Protein AF-A0A1S2N9Y5-F1 (afdb_monomer_lite)

Secondary structure (DSSP, 8-state):
------PPP---SSSSSSSS------------BPPPP-S-TT-----B-TTS-HHHHHHHTT--GGGSEEEEEEETTEEEEEEEETTEEEEEEEETTTEEEEEEEETTS--EEEEEE--

Structure (mmCIF, N/CA/C/O backbone):
data_AF-A0A1S2N9Y5-F1
#
_entry.id   AF-A0A1S2N9Y5-F1
#
loop_
_atom_site.group_PDB
_atom_site.id
_atom_site.type_symbol
_atom_site.label_atom_id
_atom_site.label_alt_id
_atom_site.label_comp_id
_atom_site.label_asym_id
_atom_site.label_entity_id
_atom_site.label_seq_id
_atom_site.pdbx_PDB_ins_code
_atom_site.Cartn_x
_atom_site.Cartn_y
_atom_site.Cartn_z
_atom_site.occupancy
_atom_site.B_iso_or_equiv
_atom_site.auth_seq_id
_atom_site.auth_comp_id
_atom_site.auth_asym_id
_atom_site.auth_atom_id
_atom_site.pdbx_PDB_model_num
ATOM 1 N N . MET A 1 1 ? 22.131 6.464 -81.846 1.00 41.06 1 MET A N 1
ATOM 2 C CA . MET A 1 1 ? 23.029 5.923 -80.803 1.00 41.06 1 MET A CA 1
ATOM 3 C C . MET A 1 1 ? 23.623 7.086 -80.030 1.00 41.06 1 MET A C 1
ATOM 5 O O . MET A 1 1 ? 24.307 7.869 -80.662 1.00 41.06 1 MET A O 1
ATOM 9 N N . THR A 1 2 ? 23.295 7.206 -78.738 1.00 36.91 2 THR A N 1
ATOM 10 C CA . THR A 1 2 ? 24.186 7.472 -77.580 1.00 36.91 2 THR A CA 1
ATOM 11 C C . THR A 1 2 ? 23.343 8.028 -76.435 1.00 36.91 2 THR A C 1
ATOM 13 O O . THR A 1 2 ? 22.876 9.162 -76.480 1.00 36.91 2 THR A O 1
ATOM 16 N N . ILE A 1 3 ? 23.144 7.189 -75.424 1.00 46.62 3 ILE A N 1
ATOM 17 C CA . ILE A 1 3 ? 22.529 7.509 -74.138 1.00 46.62 3 ILE A CA 1
ATOM 18 C C . ILE A 1 3 ? 23.599 8.191 -73.278 1.00 46.62 3 ILE A C 1
ATOM 20 O O . ILE A 1 3 ? 24.725 7.698 -73.205 1.00 46.62 3 ILE A O 1
ATOM 24 N N . ARG A 1 4 ? 23.261 9.292 -72.604 1.00 42.19 4 ARG A N 1
ATOM 25 C CA . ARG A 1 4 ? 24.066 9.834 -71.503 1.00 42.19 4 ARG A CA 1
ATOM 26 C C . ARG A 1 4 ? 23.181 9.992 -70.275 1.00 42.19 4 ARG A C 1
ATOM 28 O O . ARG A 1 4 ? 22.421 10.945 -70.166 1.00 42.19 4 ARG A O 1
ATOM 35 N N . PHE A 1 5 ? 23.289 9.020 -69.374 1.00 46.03 5 PHE A N 1
ATOM 36 C CA . PHE A 1 5 ? 22.854 9.150 -67.991 1.00 46.03 5 PHE A CA 1
ATOM 37 C C . PHE A 1 5 ? 23.876 10.023 -67.260 1.00 46.03 5 PHE A C 1
ATOM 39 O O . PHE A 1 5 ? 24.989 9.583 -66.973 1.00 46.03 5 PHE A O 1
ATOM 46 N N . SER A 1 6 ? 23.519 11.271 -66.987 1.00 45.22 6 SER A N 1
ATOM 47 C CA . SER A 1 6 ? 24.212 12.099 -66.004 1.00 45.22 6 SER A CA 1
ATOM 48 C C . SER A 1 6 ? 23.771 11.644 -64.613 1.00 45.22 6 SER A C 1
ATOM 50 O O . SER A 1 6 ? 22.604 11.762 -64.243 1.00 45.22 6 SER A O 1
ATOM 52 N N . MET A 1 7 ? 24.715 11.074 -63.866 1.00 43.34 7 MET A N 1
ATOM 53 C CA . MET A 1 7 ? 24.542 10.673 -62.474 1.00 43.34 7 MET A CA 1
ATOM 54 C C . MET A 1 7 ? 24.155 11.880 -61.611 1.00 43.34 7 MET A C 1
ATOM 56 O O . MET A 1 7 ? 24.868 12.883 -61.598 1.00 43.34 7 MET A O 1
ATOM 60 N N . LEU A 1 8 ? 23.042 11.772 -60.880 1.00 48.59 8 LEU A N 1
ATOM 61 C CA . LEU A 1 8 ? 22.720 12.692 -59.793 1.00 48.59 8 LEU A CA 1
ATOM 62 C C . LEU A 1 8 ? 23.688 12.450 -58.621 1.00 48.59 8 LEU A C 1
ATOM 64 O O . LEU A 1 8 ? 23.763 11.321 -58.130 1.00 48.59 8 LEU A O 1
ATOM 68 N N . PRO A 1 9 ? 24.391 13.481 -58.127 1.00 48.00 9 PRO A N 1
ATOM 69 C CA . PRO A 1 9 ? 25.108 13.395 -56.870 1.00 48.00 9 PRO A CA 1
ATOM 70 C C . PRO A 1 9 ? 24.124 13.584 -55.706 1.00 48.00 9 PRO A C 1
ATOM 72 O O . PRO A 1 9 ? 23.289 14.485 -55.726 1.00 48.00 9 PRO A O 1
ATOM 75 N N . GLY A 1 10 ? 24.263 12.772 -54.657 1.00 49.50 10 GLY A N 1
ATOM 76 C CA . GLY A 1 10 ? 23.837 13.187 -53.317 1.00 49.50 10 GLY A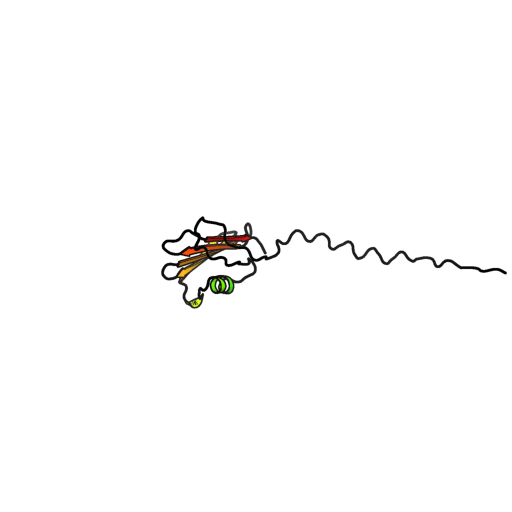 CA 1
ATOM 77 C C . GLY A 1 10 ? 22.549 12.586 -52.749 1.00 49.50 10 GLY A C 1
ATOM 78 O O . GLY A 1 10 ? 21.852 13.268 -52.007 1.00 49.50 10 GLY A O 1
ATOM 79 N N . LEU A 1 11 ? 22.248 11.307 -52.991 1.00 50.38 11 LEU A N 1
ATOM 80 C CA . LEU A 1 11 ? 21.361 10.542 -52.098 1.00 50.38 11 LEU A CA 1
ATOM 81 C C . LEU A 1 11 ? 22.169 9.985 -50.915 1.00 50.38 11 LEU A C 1
ATOM 83 O O . LEU A 1 11 ? 22.492 8.803 -50.886 1.00 50.38 11 LEU A O 1
ATOM 87 N N . ALA A 1 12 ? 22.552 10.832 -49.955 1.00 53.69 12 ALA A N 1
ATOM 88 C CA . ALA A 1 12 ? 23.255 10.357 -48.754 1.00 53.69 12 ALA A CA 1
ATOM 89 C C . ALA A 1 12 ? 23.098 11.259 -47.514 1.00 53.69 12 ALA A C 1
ATOM 91 O O . ALA A 1 12 ? 23.986 11.301 -46.671 1.00 53.69 12 ALA A O 1
ATOM 92 N N . ALA A 1 13 ? 21.985 11.985 -47.372 1.00 51.22 13 ALA A N 1
ATOM 93 C CA . ALA A 1 13 ? 21.764 12.865 -46.215 1.00 51.22 13 ALA A CA 1
ATOM 94 C C . ALA A 1 13 ? 20.394 12.666 -45.539 1.00 51.22 13 ALA A C 1
ATOM 96 O O . ALA A 1 13 ? 19.811 13.614 -45.028 1.00 51.22 13 ALA A O 1
ATOM 97 N N . GLY A 1 14 ? 19.857 11.439 -45.549 1.00 50.47 14 GLY A N 1
ATOM 98 C CA . GLY A 1 14 ? 18.534 11.137 -44.975 1.00 50.47 14 GLY A CA 1
ATOM 99 C C . GLY A 1 14 ? 18.495 10.073 -43.872 1.00 50.47 14 GLY A C 1
ATOM 100 O O . GLY A 1 14 ? 17.442 9.869 -43.282 1.00 50.47 14 GLY A O 1
ATOM 101 N N . LEU A 1 15 ? 19.603 9.380 -43.578 1.00 52.53 15 LEU A N 1
ATOM 102 C CA . LEU A 1 15 ? 19.582 8.151 -42.759 1.00 52.53 15 LEU A CA 1
ATOM 103 C C . LEU A 1 15 ? 20.258 8.255 -41.380 1.00 52.53 15 LEU A C 1
ATOM 105 O O . LEU A 1 15 ? 20.419 7.241 -40.711 1.00 52.53 15 LEU A O 1
ATOM 109 N N . LEU A 1 16 ? 20.616 9.455 -40.911 1.00 48.78 16 LEU A N 1
ATOM 110 C CA . LEU A 1 16 ? 21.302 9.629 -39.616 1.00 48.78 16 LEU A CA 1
ATOM 111 C C . LEU A 1 16 ? 20.412 10.134 -38.464 1.00 48.78 16 LEU A C 1
ATOM 113 O O . LEU A 1 16 ? 20.909 10.324 -37.360 1.00 48.78 16 LEU A O 1
ATOM 117 N N . CYS A 1 17 ? 19.098 10.283 -38.668 1.00 48.53 17 CYS A N 1
ATOM 118 C CA . CYS A 1 17 ? 18.171 10.789 -37.639 1.00 48.53 17 CYS A CA 1
ATOM 119 C C . CYS A 1 17 ? 17.275 9.720 -36.980 1.00 48.53 17 CYS A C 1
ATOM 121 O O . CYS A 1 17 ? 16.244 10.059 -36.408 1.00 48.53 17 CYS A O 1
ATOM 123 N N . LEU A 1 18 ? 17.636 8.432 -37.043 1.00 50.78 18 LEU A N 1
ATOM 124 C CA . LEU A 1 18 ? 16.867 7.348 -36.397 1.00 50.78 18 LEU A CA 1
ATOM 125 C C . LEU A 1 18 ? 17.652 6.547 -35.342 1.00 50.78 18 LEU A C 1
ATOM 127 O O . LEU A 1 18 ? 17.115 5.601 -34.775 1.00 50.78 18 LEU A O 1
ATOM 131 N N . ALA A 1 19 ? 18.896 6.924 -35.030 1.00 52.78 19 ALA A N 1
ATOM 132 C CA . ALA A 1 19 ? 19.766 6.145 -34.139 1.00 52.78 19 ALA A CA 1
ATOM 133 C C . ALA A 1 19 ? 19.857 6.662 -32.684 1.00 52.78 19 ALA A C 1
ATOM 135 O O . ALA A 1 19 ? 20.544 6.058 -31.865 1.00 52.78 19 ALA A O 1
ATOM 136 N N . SER A 1 20 ? 19.169 7.749 -32.320 1.00 52.59 20 SER A N 1
ATOM 137 C CA . SER A 1 20 ? 19.328 8.416 -31.012 1.00 52.59 20 SER A CA 1
ATOM 138 C C . SER A 1 20 ? 18.191 8.173 -30.004 1.00 52.59 20 SER A C 1
ATOM 140 O O . SER A 1 20 ? 17.961 9.001 -29.129 1.00 52.59 20 SER A O 1
ATOM 142 N N . LEU A 1 21 ? 17.496 7.031 -30.070 1.00 49.78 21 LEU A N 1
ATOM 143 C CA . LEU A 1 21 ? 16.430 6.667 -29.111 1.00 49.78 21 LEU A CA 1
ATOM 144 C C . LEU A 1 21 ? 16.662 5.328 -28.385 1.00 49.78 21 LEU A C 1
ATOM 146 O O . LEU A 1 21 ? 15.731 4.733 -27.854 1.00 49.78 21 LEU A O 1
ATOM 150 N N . MET A 1 22 ? 17.910 4.856 -28.316 1.00 47.81 22 MET A N 1
ATOM 151 C CA . MET A 1 22 ? 18.270 3.592 -27.643 1.00 47.81 22 MET A CA 1
ATOM 152 C C . MET A 1 22 ? 18.850 3.767 -26.225 1.00 47.81 22 MET A C 1
ATOM 154 O O . MET A 1 22 ? 19.417 2.831 -25.678 1.00 47.81 22 MET A O 1
ATOM 158 N N . HIS A 1 23 ? 18.681 4.934 -25.593 1.00 45.66 23 HIS A N 1
ATOM 159 C CA . HIS A 1 23 ? 18.992 5.131 -24.166 1.00 45.66 23 HIS A CA 1
ATOM 160 C C . HIS A 1 23 ? 17.733 5.433 -23.345 1.00 45.66 23 HIS A C 1
ATOM 162 O O . HIS A 1 23 ? 17.730 6.283 -22.458 1.00 45.66 23 HIS A O 1
ATOM 168 N N . ALA A 1 24 ? 16.657 4.686 -23.598 1.00 47.03 24 ALA A N 1
ATOM 169 C CA . ALA A 1 24 ? 15.717 4.394 -22.528 1.00 47.03 24 ALA A CA 1
ATOM 170 C C . ALA A 1 24 ? 16.431 3.417 -21.587 1.00 47.03 24 ALA A C 1
ATOM 172 O O . ALA A 1 24 ? 16.320 2.199 -21.728 1.00 47.03 24 ALA A O 1
ATOM 173 N N . GLY A 1 25 ? 17.221 3.955 -20.648 1.00 46.19 25 GLY A N 1
ATOM 174 C CA . GLY A 1 25 ? 17.532 3.217 -19.429 1.00 46.19 25 GLY A CA 1
ATOM 175 C C . GLY A 1 25 ? 16.218 2.632 -18.937 1.00 46.19 25 GLY A C 1
ATOM 176 O O . GLY A 1 25 ? 15.214 3.338 -18.993 1.00 46.19 25 GLY A O 1
ATOM 177 N N . VAL A 1 26 ? 16.209 1.340 -18.611 1.00 46.94 26 VAL A N 1
ATOM 178 C CA . VAL A 1 26 ? 15.013 0.576 -18.250 1.00 46.94 26 VAL A CA 1
ATOM 179 C C . VAL A 1 26 ? 14.252 1.348 -17.175 1.00 46.94 26 VAL A C 1
ATOM 181 O O . VAL A 1 26 ? 14.497 1.193 -15.982 1.00 46.94 26 VAL A O 1
ATOM 184 N N . VAL A 1 27 ? 13.330 2.214 -17.600 1.00 51.66 27 VAL A N 1
ATOM 185 C CA . VAL A 1 27 ? 12.214 2.644 -16.786 1.00 51.66 27 VAL A CA 1
ATOM 186 C C . VAL A 1 27 ? 11.515 1.323 -16.620 1.00 51.66 27 VAL A C 1
ATOM 188 O O . VAL A 1 27 ? 10.972 0.806 -17.598 1.00 51.66 27 VAL A O 1
ATOM 191 N N . ALA A 1 28 ? 11.681 0.692 -15.454 1.00 53.78 28 ALA A N 1
ATOM 192 C CA . ALA A 1 28 ? 10.869 -0.451 -15.100 1.00 53.78 28 ALA A CA 1
ATOM 193 C C . ALA A 1 28 ? 9.455 0.021 -15.403 1.00 53.78 28 ALA A C 1
ATOM 195 O O . ALA A 1 28 ? 8.968 0.959 -14.768 1.00 53.78 28 ALA A O 1
ATOM 196 N N . ALA A 1 29 ? 8.875 -0.494 -16.491 1.00 52.34 29 ALA A N 1
ATOM 197 C CA . ALA A 1 29 ? 7.552 -0.081 -16.888 1.00 52.34 29 ALA A CA 1
ATOM 198 C C . ALA A 1 29 ? 6.706 -0.251 -15.631 1.00 52.34 29 ALA A C 1
ATOM 200 O O . ALA A 1 29 ? 6.935 -1.196 -14.869 1.00 52.34 29 ALA A O 1
ATOM 201 N N . CYS A 1 30 ? 5.816 0.704 -15.358 1.00 72.44 30 CYS A N 1
ATOM 202 C CA . CYS A 1 30 ? 4.935 0.701 -14.190 1.00 72.44 30 CYS A CA 1
ATOM 203 C C . CYS A 1 30 ? 3.902 -0.428 -14.284 1.00 72.44 30 CYS A C 1
ATOM 205 O O . CYS A 1 30 ? 2.687 -0.218 -14.203 1.00 72.44 30 CYS A O 1
ATOM 207 N N . GLU A 1 31 ? 4.402 -1.627 -14.530 1.00 83.81 31 GLU A N 1
ATOM 208 C CA . GLU A 1 31 ? 3.736 -2.877 -14.721 1.00 83.81 31 GLU A CA 1
ATOM 209 C C . GLU A 1 31 ? 3.030 -3.225 -13.437 1.00 83.81 31 GLU A C 1
ATOM 211 O O . GLU A 1 31 ? 3.412 -2.857 -12.320 1.00 83.81 31 GLU A O 1
ATOM 216 N N . ARG A 1 32 ? 1.926 -3.925 -13.630 1.00 91.50 32 ARG A N 1
ATOM 217 C CA . ARG A 1 32 ? 1.138 -4.386 -12.514 1.00 91.50 32 ARG A CA 1
ATOM 218 C C . ARG A 1 32 ? 1.815 -5.633 -11.971 1.00 91.5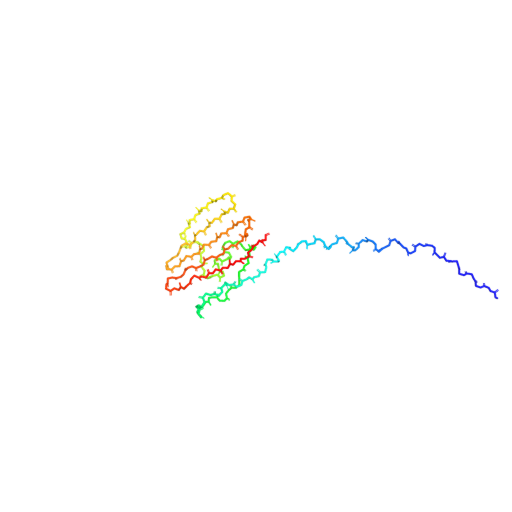0 32 ARG A C 1
ATOM 220 O O . ARG A 1 32 ? 1.974 -6.603 -12.704 1.00 91.50 32 ARG A O 1
ATOM 227 N N . ARG A 1 33 ? 2.188 -5.617 -10.697 1.00 92.25 33 ARG A N 1
ATOM 228 C CA . ARG A 1 33 ? 2.819 -6.749 -10.016 1.00 92.25 33 ARG A CA 1
ATOM 229 C C . ARG A 1 33 ? 1.842 -7.392 -9.049 1.00 92.25 33 ARG A C 1
ATOM 231 O O . ARG A 1 33 ? 1.062 -6.698 -8.400 1.00 92.25 33 ARG A O 1
ATOM 238 N N . TYR A 1 34 ? 1.879 -8.715 -8.981 1.00 93.19 34 TYR A N 1
ATOM 239 C CA . TYR A 1 34 ? 1.156 -9.512 -7.991 1.00 93.19 34 TYR A CA 1
ATOM 240 C C . TYR A 1 34 ? 1.888 -9.483 -6.641 1.00 93.19 34 TYR A C 1
ATOM 242 O O . TYR A 1 34 ? 3.058 -9.088 -6.606 1.00 93.19 34 TYR A O 1
ATOM 250 N N . PRO A 1 35 ? 1.221 -9.850 -5.531 1.00 93.44 35 PRO A N 1
ATOM 251 C CA . PRO A 1 35 ? 1.922 -9.967 -4.263 1.00 93.44 35 PRO A CA 1
ATOM 252 C C . PRO A 1 35 ? 2.945 -11.105 -4.317 1.00 93.44 35 PRO A C 1
ATOM 254 O O . PRO A 1 35 ? 2.795 -12.063 -5.078 1.00 93.44 35 PRO A O 1
ATOM 257 N N . GLU A 1 36 ? 3.971 -11.007 -3.481 1.00 91.94 36 GLU A N 1
ATOM 258 C CA . GLU A 1 36 ? 4.891 -12.103 -3.205 1.00 91.94 36 GLU A CA 1
ATOM 259 C C . GLU A 1 36 ? 4.121 -13.292 -2.620 1.00 91.94 36 GLU A C 1
ATOM 261 O O . GLU A 1 36 ? 3.217 -13.120 -1.797 1.00 91.94 36 GLU A O 1
ATOM 266 N N . ALA A 1 37 ? 4.481 -14.503 -3.051 1.00 86.19 37 ALA A N 1
ATOM 267 C CA . ALA A 1 37 ? 3.888 -15.720 -2.520 1.00 86.19 37 ALA A CA 1
ATOM 268 C C . ALA A 1 37 ? 4.224 -15.856 -1.029 1.00 86.19 37 ALA A C 1
ATOM 270 O O . ALA A 1 37 ? 5.381 -15.736 -0.630 1.00 86.19 37 ALA A O 1
ATOM 271 N N . ASN A 1 38 ? 3.209 -16.129 -0.216 1.00 85.75 38 ASN A N 1
ATOM 272 C CA . ASN A 1 38 ? 3.337 -16.273 1.233 1.00 85.75 38 ASN A CA 1
ATOM 273 C C . ASN A 1 38 ? 2.867 -17.649 1.746 1.00 85.75 38 ASN A C 1
ATOM 275 O O . ASN A 1 38 ? 2.867 -17.867 2.948 1.00 85.75 38 ASN A O 1
ATOM 279 N N . GLY A 1 39 ? 2.483 -18.570 0.852 1.00 79.38 39 GLY A N 1
ATOM 280 C CA . GLY A 1 39 ? 1.996 -19.907 1.212 1.00 79.38 39 GLY A CA 1
ATOM 281 C C . GLY A 1 39 ? 0.507 -19.978 1.575 1.00 79.38 39 GLY A C 1
ATOM 282 O O . GLY A 1 39 ? -0.005 -21.081 1.743 1.00 79.38 39 GLY A O 1
ATOM 283 N N . ASP A 1 40 ? -0.197 -18.842 1.634 1.00 81.38 40 ASP A N 1
ATOM 284 C CA . ASP A 1 40 ? -1.650 -18.788 1.827 1.00 81.38 40 ASP A CA 1
ATOM 285 C C . ASP A 1 40 ? -2.364 -18.967 0.472 1.00 81.38 40 ASP A C 1
ATOM 287 O O . ASP A 1 40 ? -2.253 -18.127 -0.426 1.00 81.38 40 ASP A O 1
ATOM 291 N N . ASP A 1 41 ? -3.117 -20.057 0.311 1.00 74.44 41 ASP A N 1
ATOM 292 C CA . ASP A 1 41 ? -3.881 -20.371 -0.905 1.00 74.44 41 ASP A CA 1
ATOM 293 C C . ASP A 1 41 ? -5.102 -19.452 -1.106 1.00 74.44 41 ASP A C 1
ATOM 295 O O . ASP A 1 41 ? -5.661 -19.372 -2.201 1.00 74.44 41 ASP A O 1
ATOM 299 N N . ARG A 1 42 ? -5.485 -18.690 -0.074 1.00 72.00 42 ARG A N 1
ATOM 300 C CA . ARG A 1 42 ? -6.567 -17.689 -0.096 1.00 72.00 42 ARG A CA 1
ATOM 301 C C . ARG A 1 42 ? -6.065 -16.298 -0.474 1.00 72.00 42 ARG A C 1
ATOM 303 O O . ARG A 1 42 ? -6.813 -15.316 -0.356 1.00 72.00 42 ARG A O 1
ATOM 310 N N . THR A 1 43 ? -4.803 -16.200 -0.884 1.00 71.25 43 THR A N 1
ATOM 311 C CA . THR A 1 43 ? -4.137 -14.951 -1.239 1.00 71.25 43 THR A CA 1
ATOM 312 C C . THR A 1 43 ? -4.891 -14.195 -2.326 1.00 71.25 43 THR A C 1
ATOM 314 O O . THR A 1 43 ? -5.359 -14.744 -3.323 1.00 71.25 43 THR A O 1
ATOM 317 N N . ARG A 1 44 ? -5.001 -12.872 -2.159 1.00 71.19 44 ARG A N 1
ATOM 318 C CA . ARG A 1 44 ? -5.579 -12.011 -3.194 1.00 71.19 44 ARG A CA 1
ATOM 319 C C . ARG A 1 44 ? -4.646 -11.935 -4.400 1.00 71.19 44 ARG A C 1
ATOM 321 O O . ARG A 1 44 ? -3.604 -11.291 -4.343 1.00 71.19 44 ARG A O 1
ATOM 328 N N . HIS A 1 45 ? -5.093 -12.459 -5.534 1.00 78.31 45 HIS A N 1
ATOM 329 C CA . HIS A 1 45 ? -4.430 -12.291 -6.830 1.00 78.31 45 HIS A CA 1
ATOM 330 C C . HIS A 1 45 ? -4.792 -10.944 -7.473 1.00 78.31 45 HIS A C 1
ATOM 332 O O . HIS A 1 45 ? -5.394 -10.881 -8.543 1.00 78.31 45 HIS A O 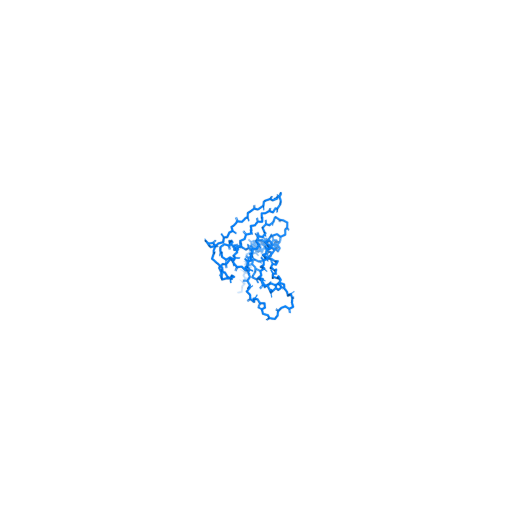1
ATOM 338 N N . VAL A 1 46 ? -4.468 -9.839 -6.797 1.00 92.31 46 VAL A N 1
ATOM 339 C CA . VAL A 1 46 ? -4.656 -8.487 -7.342 1.00 92.31 46 VAL A CA 1
ATOM 340 C C . VAL A 1 46 ? -3.302 -7.926 -7.741 1.00 92.31 46 VAL A C 1
ATOM 342 O O . VAL A 1 46 ? -2.400 -7.818 -6.913 1.00 92.31 46 VAL A O 1
ATOM 345 N N . ALA A 1 47 ? -3.170 -7.538 -9.007 1.00 93.81 47 ALA A N 1
ATOM 346 C CA . ALA A 1 47 ? -1.972 -6.868 -9.487 1.00 93.81 47 ALA A CA 1
ATOM 347 C C . ALA A 1 47 ? -2.061 -5.354 -9.224 1.00 93.81 47 ALA A C 1
ATOM 349 O O . ALA A 1 47 ? -3.035 -4.719 -9.643 1.00 93.81 47 ALA A O 1
ATOM 350 N N . LEU A 1 48 ? -1.055 -4.773 -8.575 1.00 95.75 48 LEU A N 1
ATOM 351 C CA . LEU A 1 48 ? -0.964 -3.347 -8.229 1.00 95.75 48 LEU A CA 1
ATOM 352 C C . LEU A 1 48 ? 0.169 -2.668 -9.008 1.00 95.75 48 LEU A C 1
ATOM 354 O O . LEU A 1 48 ? 1.069 -3.346 -9.487 1.00 95.75 48 LEU A O 1
ATOM 358 N N . SER A 1 49 ? 0.139 -1.341 -9.147 1.00 95.44 49 SER A N 1
ATOM 359 C CA . SER A 1 49 ? 1.152 -0.580 -9.896 1.00 95.44 49 SER A CA 1
ATOM 360 C C . SER A 1 49 ? 1.717 0.574 -9.069 1.00 95.44 49 SER A C 1
ATOM 362 O O . SER A 1 49 ? 0.964 1.260 -8.380 1.00 95.44 49 SER A O 1
ATOM 364 N N . ALA A 1 50 ? 3.031 0.807 -9.168 1.00 95.19 50 ALA A N 1
ATOM 365 C CA . ALA A 1 50 ? 3.727 1.881 -8.451 1.00 95.19 50 ALA A CA 1
ATOM 366 C C . ALA A 1 50 ? 3.232 3.288 -8.839 1.00 95.19 50 ALA A C 1
ATOM 368 O O . ALA A 1 50 ? 3.237 4.196 -8.008 1.00 95.19 50 ALA A O 1
ATOM 369 N N . ARG A 1 51 ? 2.732 3.459 -10.075 1.00 94.12 51 ARG A N 1
ATOM 370 C CA . ARG A 1 51 ? 2.212 4.745 -10.580 1.00 94.12 51 ARG A CA 1
ATOM 371 C C . ARG A 1 51 ? 0.883 5.169 -9.958 1.00 94.12 51 ARG A C 1
ATOM 373 O O . ARG A 1 51 ? 0.411 6.273 -10.209 1.00 94.12 51 ARG A O 1
ATOM 380 N N . TRP A 1 52 ? 0.210 4.266 -9.252 1.00 95.75 52 TRP A N 1
ATOM 381 C CA . TRP A 1 52 ? -1.117 4.540 -8.723 1.00 95.75 52 TRP A CA 1
ATOM 382 C C . TRP A 1 52 ? -1.055 5.380 -7.455 1.00 95.75 52 TRP A C 1
ATOM 384 O O . TRP A 1 52 ? -0.199 5.113 -6.611 1.00 95.75 52 TRP A O 1
ATOM 394 N N . PRO A 1 53 ? -1.980 6.338 -7.271 1.00 95.81 53 PRO A N 1
ATOM 395 C CA . PRO A 1 53 ? -2.166 6.991 -5.984 1.00 95.81 53 PRO A CA 1
ATOM 396 C C . PRO A 1 53 ? -2.718 6.000 -4.951 1.00 95.81 53 PRO A C 1
ATOM 398 O O . PRO A 1 53 ? -3.356 5.002 -5.301 1.00 95.81 53 PRO A O 1
ATOM 401 N N . ASP A 1 54 ? -2.525 6.306 -3.668 1.00 97.19 54 ASP A N 1
ATOM 402 C C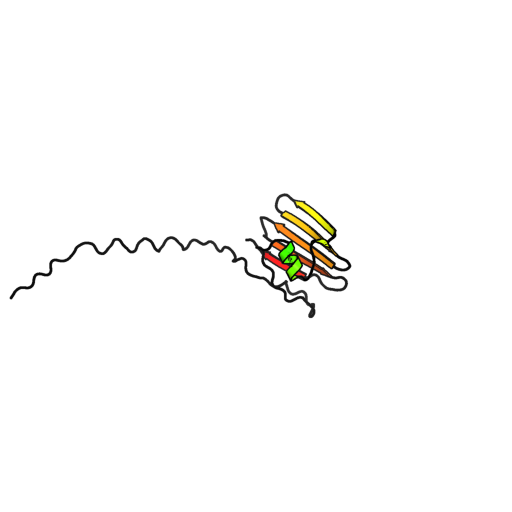A . ASP A 1 54 ? -2.925 5.438 -2.551 1.00 97.19 54 ASP A CA 1
ATOM 403 C C . ASP A 1 54 ? -4.418 5.077 -2.613 1.00 97.19 54 ASP A C 1
ATOM 405 O O . ASP A 1 54 ? -4.777 3.911 -2.469 1.00 97.19 54 ASP A O 1
ATOM 409 N N . ALA A 1 55 ? -5.289 6.033 -2.958 1.00 97.12 55 ALA A N 1
ATOM 410 C CA . ALA A 1 55 ? -6.723 5.787 -3.132 1.00 97.12 55 ALA A CA 1
ATOM 411 C C . ALA A 1 55 ? -7.024 4.694 -4.176 1.00 97.12 55 ALA A C 1
ATOM 413 O O . ALA A 1 55 ? -7.868 3.828 -3.944 1.00 97.12 55 ALA A O 1
ATOM 414 N N . GLN A 1 56 ? -6.307 4.684 -5.305 1.00 96.88 56 GLN A N 1
ATOM 415 C CA . GLN A 1 56 ? -6.490 3.674 -6.350 1.00 96.88 56 GLN A CA 1
ATOM 416 C C . GLN A 1 56 ? -5.937 2.307 -5.921 1.00 96.88 56 GLN A C 1
ATOM 418 O O . GLN A 1 56 ? -6.546 1.277 -6.230 1.00 96.88 56 GLN A O 1
ATOM 423 N N . ILE A 1 57 ? -4.820 2.283 -5.185 1.00 96.75 57 ILE A N 1
ATOM 424 C CA . ILE A 1 57 ? -4.274 1.060 -4.578 1.00 96.75 57 ILE A CA 1
ATOM 425 C C . ILE A 1 57 ? -5.306 0.451 -3.618 1.00 96.75 57 ILE A C 1
ATOM 427 O O . ILE A 1 57 ? -5.690 -0.709 -3.780 1.00 96.75 57 ILE A O 1
ATOM 431 N N . LEU A 1 58 ? -5.820 1.247 -2.679 1.00 96.88 58 LEU A N 1
ATOM 432 C CA . LEU A 1 58 ? -6.821 0.820 -1.700 1.00 96.88 58 LEU A CA 1
ATOM 433 C C . LEU A 1 58 ? -8.113 0.343 -2.375 1.00 96.88 58 LEU A C 1
ATOM 435 O O . LEU A 1 58 ? -8.630 -0.720 -2.030 1.00 96.88 58 LEU A O 1
ATOM 439 N N . GLN A 1 59 ? -8.589 1.050 -3.402 1.00 95.69 59 GLN A N 1
ATOM 440 C CA . GLN A 1 59 ? -9.781 0.656 -4.153 1.00 95.69 59 GLN A CA 1
ATOM 441 C C . GLN A 1 59 ? -9.624 -0.722 -4.816 1.00 95.69 59 GLN A C 1
ATOM 443 O O . GLN A 1 59 ? -10.550 -1.537 -4.776 1.00 95.69 59 GLN A O 1
ATOM 448 N N . ASN A 1 60 ? -8.455 -1.019 -5.395 1.00 95.50 60 ASN A N 1
ATOM 449 C CA . ASN A 1 60 ? -8.173 -2.333 -5.988 1.00 95.50 60 ASN A CA 1
ATOM 450 C C . ASN A 1 60 ? -8.099 -3.439 -4.925 1.00 95.50 60 ASN A C 1
ATOM 452 O O . ASN A 1 60 ? -8.482 -4.577 -5.193 1.00 95.50 60 ASN A O 1
ATOM 456 N N . LEU A 1 61 ? -7.703 -3.093 -3.698 1.00 94.56 61 LEU A N 1
ATOM 457 C CA . LEU A 1 61 ? -7.782 -3.969 -2.527 1.00 94.56 61 LEU A CA 1
ATOM 458 C C . LEU A 1 61 ? -9.194 -4.046 -1.912 1.00 94.56 61 LEU A C 1
ATOM 460 O O . LEU A 1 61 ? -9.391 -4.747 -0.920 1.00 94.56 61 LEU A O 1
ATOM 464 N N . ARG A 1 62 ? -10.193 -3.390 -2.524 1.00 94.50 62 ARG A N 1
ATOM 465 C CA . ARG A 1 62 ? -11.587 -3.285 -2.047 1.00 94.50 62 ARG A CA 1
ATOM 466 C C . ARG A 1 62 ? -11.705 -2.592 -0.685 1.00 94.50 62 ARG A C 1
ATOM 468 O O . ARG A 1 62 ? -12.545 -2.962 0.133 1.00 94.50 62 ARG A O 1
ATOM 475 N N . LEU A 1 63 ? -10.869 -1.586 -0.459 1.00 94.69 63 LEU A N 1
ATOM 476 C CA . LEU A 1 63 ? -10.851 -0.743 0.732 1.00 94.69 63 LEU A CA 1
ATOM 477 C C . LEU A 1 63 ? -11.211 0.700 0.353 1.00 94.69 63 LEU A C 1
ATOM 479 O O . LEU A 1 63 ? -10.892 1.162 -0.742 1.00 94.69 63 LEU A O 1
ATOM 483 N N . GLN A 1 64 ? -11.906 1.398 1.250 1.00 93.94 64 GLN A N 1
ATOM 484 C CA . GLN A 1 64 ? -12.338 2.784 1.051 1.00 93.94 64 GLN A CA 1
ATOM 485 C C . GLN A 1 64 ? -11.449 3.718 1.863 1.00 93.94 64 GLN A C 1
ATOM 487 O O . GLN A 1 64 ? -11.406 3.592 3.083 1.00 93.94 64 GLN A O 1
ATOM 492 N N . ILE A 1 65 ? -10.788 4.668 1.199 1.00 93.00 65 ILE A N 1
ATOM 493 C CA . ILE A 1 65 ? -9.837 5.578 1.850 1.00 93.00 65 ILE A CA 1
ATOM 494 C C . ILE A 1 65 ? -10.479 6.397 2.984 1.00 93.00 65 ILE A C 1
ATOM 496 O O . ILE A 1 65 ? -9.880 6.525 4.045 1.00 93.00 65 ILE A O 1
ATOM 500 N N . ASP A 1 66 ? -11.730 6.832 2.816 1.00 94.12 66 ASP A N 1
ATOM 501 C CA . ASP A 1 66 ? -12.446 7.678 3.787 1.00 94.12 66 ASP A CA 1
ATOM 502 C C . ASP A 1 66 ? -12.822 6.955 5.089 1.00 94.12 66 ASP A C 1
ATOM 504 O O . ASP A 1 66 ? -13.236 7.581 6.060 1.00 94.12 66 ASP A O 1
ATOM 508 N N . ARG A 1 67 ? -12.717 5.620 5.115 1.00 95.25 67 ARG A N 1
ATOM 509 C CA . ARG A 1 67 ? -13.016 4.799 6.299 1.00 95.25 67 ARG A CA 1
ATOM 510 C C . ARG A 1 67 ? -11.770 4.393 7.077 1.00 95.25 67 ARG A C 1
ATOM 512 O O . ARG A 1 67 ? -11.895 3.662 8.057 1.00 95.25 67 ARG A O 1
ATOM 519 N N . ALA A 1 68 ? -10.592 4.780 6.602 1.00 96.88 68 ALA A N 1
ATOM 520 C CA . ALA A 1 68 ? -9.339 4.379 7.205 1.00 96.88 68 ALA A CA 1
ATOM 521 C C . ALA A 1 68 ? -8.965 5.291 8.374 1.00 96.88 68 ALA A C 1
ATOM 523 O O . ALA A 1 68 ? -9.045 6.514 8.276 1.00 96.88 68 ALA A O 1
ATOM 524 N N . GLU A 1 69 ? -8.441 4.700 9.441 1.00 97.69 69 GLU A N 1
ATOM 525 C CA . GLU A 1 69 ? -7.601 5.438 10.379 1.00 97.69 69 GLU A CA 1
ATOM 526 C C . GLU A 1 69 ? -6.222 5.622 9.740 1.00 97.69 69 GLU A C 1
ATOM 528 O O . GLU A 1 69 ? -5.539 4.639 9.449 1.00 97.69 69 GLU A O 1
ATOM 533 N N . VAL A 1 70 ? -5.820 6.868 9.484 1.00 97.94 70 VAL A N 1
ATOM 534 C CA . VAL A 1 70 ? -4.588 7.162 8.740 1.00 97.94 70 VAL A CA 1
ATOM 535 C C . VAL A 1 70 ? -3.472 7.582 9.687 1.00 97.94 70 VAL A C 1
ATOM 537 O O . VAL A 1 70 ? -3.637 8.497 10.493 1.00 97.94 70 VAL A O 1
ATOM 540 N N . ARG A 1 71 ? -2.308 6.942 9.561 1.00 98.00 71 ARG A N 1
ATOM 541 C CA . ARG A 1 71 ? -1.068 7.348 10.235 1.00 98.00 71 ARG A CA 1
ATOM 542 C C . ARG A 1 71 ? 0.032 7.533 9.207 1.00 98.00 71 ARG A C 1
ATOM 544 O O . ARG A 1 71 ? 0.230 6.677 8.352 1.00 98.00 71 ARG A O 1
ATOM 551 N N . GLN A 1 72 ? 0.758 8.638 9.301 1.00 97.62 72 GLN A N 1
ATOM 552 C CA . GLN A 1 72 ? 1.877 8.929 8.414 1.00 97.62 72 GLN A CA 1
ATOM 553 C C . GLN A 1 72 ? 3.163 9.056 9.211 1.00 97.62 72 GLN A C 1
ATOM 555 O O . GLN A 1 72 ? 3.189 9.622 10.302 1.00 97.62 72 GLN A O 1
ATOM 560 N N . SER A 1 73 ? 4.231 8.514 8.646 1.00 96.75 73 SER A N 1
ATOM 561 C CA . SER A 1 73 ? 5.583 8.666 9.157 1.00 96.75 73 SER A CA 1
ATOM 562 C C . SER A 1 73 ? 6.518 8.909 7.986 1.00 96.75 73 SER A C 1
ATOM 564 O O . SER A 1 73 ? 6.543 8.125 7.034 1.00 96.75 73 SER A O 1
ATOM 566 N N . GLU A 1 74 ? 7.291 9.978 8.077 1.00 96.06 74 GLU A N 1
ATOM 567 C CA . GLU A 1 74 ? 8.276 10.358 7.078 1.00 96.06 74 GLU A CA 1
ATOM 568 C C . GLU A 1 74 ? 9.684 10.102 7.618 1.00 96.06 74 GLU A C 1
ATOM 570 O O . GLU A 1 74 ? 9.984 10.301 8.795 1.00 96.06 74 GLU A O 1
ATOM 575 N N . SER A 1 75 ? 10.548 9.631 6.734 1.00 93.75 75 SER A N 1
ATOM 576 C CA . SER A 1 75 ? 11.986 9.512 6.933 1.00 93.75 75 SER A CA 1
ATOM 577 C C . SER A 1 75 ? 12.688 10.161 5.746 1.00 93.75 75 SER A C 1
ATOM 579 O O . SER A 1 75 ? 12.060 10.406 4.718 1.00 93.75 75 SER A O 1
ATOM 581 N N . LYS A 1 76 ? 14.001 10.381 5.859 1.00 92.75 76 LYS A N 1
ATOM 582 C CA . LYS A 1 76 ? 14.804 11.097 4.855 1.00 92.75 76 LYS A CA 1
ATOM 583 C C . LYS A 1 76 ? 14.542 10.667 3.401 1.00 92.75 76 LYS A C 1
ATOM 585 O O . LYS A 1 76 ? 14.518 11.521 2.525 1.00 92.75 76 LYS A O 1
ATOM 590 N N . ASP A 1 77 ? 14.333 9.370 3.165 1.00 94.06 77 ASP A N 1
ATOM 591 C CA . ASP A 1 77 ? 14.216 8.800 1.817 1.00 94.06 77 ASP A CA 1
ATOM 592 C C . ASP A 1 77 ? 12.884 8.071 1.571 1.00 94.06 77 ASP A C 1
ATOM 594 O O . ASP A 1 77 ? 12.732 7.402 0.542 1.00 94.06 77 ASP A O 1
ATOM 598 N N . ALA A 1 78 ? 11.935 8.135 2.513 1.00 95.62 78 ALA A N 1
ATOM 599 C CA . ALA A 1 78 ? 10.680 7.398 2.409 1.00 95.62 78 ALA A CA 1
ATOM 600 C C . ALA A 1 78 ? 9.527 8.032 3.190 1.00 95.62 78 ALA A C 1
ATOM 602 O O . ALA A 1 78 ? 9.666 8.354 4.371 1.00 95.62 78 ALA A O 1
ATOM 603 N N . LEU A 1 79 ? 8.360 8.075 2.548 1.00 97.31 79 LEU A N 1
ATOM 604 C CA . LEU A 1 79 ? 7.067 8.342 3.162 1.00 97.31 79 LEU A CA 1
ATOM 605 C C . LEU A 1 79 ? 6.324 7.021 3.356 1.00 97.31 79 LEU A C 1
ATOM 607 O O . LEU A 1 79 ? 6.073 6.288 2.397 1.00 97.31 79 LEU A O 1
ATOM 611 N N . LYS A 1 80 ? 5.946 6.726 4.595 1.00 98.06 80 LYS A N 1
ATOM 612 C CA . LYS A 1 80 ? 5.113 5.579 4.943 1.00 98.06 80 LYS A CA 1
ATOM 613 C C . LYS A 1 80 ? 3.747 6.076 5.401 1.00 98.06 80 LYS A C 1
ATOM 615 O O . LYS A 1 80 ? 3.660 6.842 6.360 1.00 98.06 80 LYS A O 1
ATOM 620 N N . THR A 1 81 ? 2.697 5.582 4.756 1.00 98.44 81 THR A N 1
ATOM 621 C CA . THR A 1 81 ? 1.304 5.818 5.144 1.00 98.44 81 THR A CA 1
ATOM 622 C C . THR A 1 81 ? 0.655 4.494 5.524 1.00 98.44 81 THR A C 1
ATOM 624 O O . THR A 1 81 ? 0.664 3.538 4.750 1.00 98.44 81 THR A O 1
ATOM 627 N N . GLU A 1 82 ? 0.094 4.425 6.722 1.00 98.31 82 GLU A N 1
ATOM 628 C CA . GLU A 1 82 ? -0.678 3.295 7.221 1.00 98.31 82 GLU A CA 1
ATOM 629 C C . GLU A 1 82 ? -2.167 3.646 7.224 1.00 98.31 82 GLU A C 1
ATOM 631 O O . GLU A 1 82 ? -2.572 4.678 7.755 1.00 98.31 82 GLU A O 1
ATOM 636 N N . TYR A 1 83 ? -2.968 2.763 6.635 1.00 98.44 83 TYR A N 1
ATOM 637 C CA . TYR A 1 83 ? -4.421 2.814 6.564 1.00 98.44 83 TYR A CA 1
ATOM 638 C C . TYR A 1 83 ? -4.994 1.656 7.385 1.00 98.44 83 TYR A C 1
ATOM 640 O O . TYR A 1 83 ? -4.968 0.499 6.950 1.00 98.44 83 TYR A O 1
ATOM 648 N N . GLY A 1 84 ? -5.485 1.959 8.584 1.00 97.69 84 GLY A N 1
ATOM 649 C CA . GLY A 1 84 ? -6.100 1.004 9.501 1.00 97.69 84 GLY A CA 1
ATOM 650 C C . GLY A 1 84 ? -7.597 0.831 9.251 1.00 97.69 84 GLY A C 1
ATOM 651 O O . GLY A 1 84 ? -8.321 1.801 9.048 1.00 97.69 84 GLY A O 1
ATOM 652 N N . TYR A 1 85 ? -8.064 -0.414 9.300 1.00 96.44 85 TYR A N 1
ATOM 653 C CA . TYR A 1 85 ? -9.469 -0.808 9.217 1.00 96.44 85 TYR A CA 1
ATOM 654 C C . TYR A 1 85 ? -9.771 -1.860 10.290 1.00 96.44 85 TYR A C 1
ATOM 656 O O . TYR A 1 85 ? -8.872 -2.507 10.835 1.00 96.44 85 TYR A O 1
ATOM 664 N N . PHE A 1 86 ? -11.051 -2.123 10.556 1.00 93.62 86 PHE A N 1
ATOM 665 C CA . PHE A 1 86 ? -11.425 -3.203 11.466 1.00 93.62 86 PHE A CA 1
ATOM 666 C C . PHE A 1 86 ? -10.931 -4.568 10.948 1.00 93.62 86 PHE A C 1
ATOM 668 O O . PHE A 1 86 ? -11.426 -5.097 9.951 1.00 93.62 86 PHE A O 1
ATOM 675 N N . GLY A 1 87 ? -9.928 -5.134 11.626 1.00 93.19 87 GLY A N 1
ATOM 676 C CA . GLY A 1 87 ? -9.337 -6.431 11.290 1.00 93.19 87 GLY A CA 1
ATOM 677 C C . GLY A 1 87 ? -8.430 -6.444 10.053 1.00 93.19 87 GLY A C 1
ATOM 678 O O . GLY A 1 87 ? -8.048 -7.535 9.625 1.00 93.19 87 GLY A O 1
ATOM 679 N N . ARG A 1 88 ? -8.085 -5.283 9.474 1.00 95.00 88 ARG A N 1
ATOM 680 C CA . ARG A 1 88 ? -7.146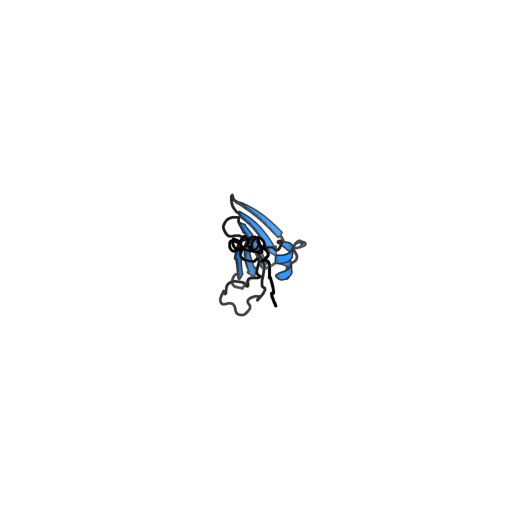 -5.171 8.343 1.00 95.00 88 ARG A CA 1
ATOM 681 C C . ARG A 1 88 ? -6.299 -3.906 8.445 1.00 95.00 88 ARG A C 1
ATOM 683 O O . ARG A 1 88 ? -6.795 -2.881 8.892 1.00 95.00 88 ARG A O 1
ATOM 690 N N . SER A 1 89 ? -5.069 -3.933 7.954 1.00 97.38 89 SER A N 1
ATOM 691 C CA . SER A 1 89 ? -4.281 -2.717 7.745 1.00 97.38 89 SER A CA 1
ATOM 692 C C . SER A 1 89 ? -3.519 -2.779 6.431 1.00 97.38 89 SER A C 1
ATOM 694 O O . SER A 1 89 ? -3.083 -3.846 5.996 1.00 97.38 89 SER A O 1
ATOM 696 N N . VAL A 1 90 ? -3.382 -1.627 5.778 1.00 97.88 90 VAL A N 1
ATOM 697 C CA . VAL A 1 90 ? -2.550 -1.469 4.586 1.00 97.88 90 VAL A CA 1
ATOM 698 C C . VAL A 1 90 ? -1.476 -0.444 4.872 1.00 97.88 90 VAL A C 1
ATOM 700 O O . VAL A 1 90 ? -1.774 0.685 5.235 1.00 97.88 90 VAL A O 1
ATOM 703 N N . THR A 1 91 ? -0.225 -0.826 4.678 1.00 98.44 91 THR A N 1
ATOM 704 C CA . THR A 1 91 ? 0.909 0.090 4.691 1.00 98.44 91 THR A CA 1
ATOM 705 C C . THR A 1 91 ? 1.367 0.325 3.261 1.00 98.44 91 THR A C 1
ATOM 707 O O . THR A 1 91 ? 1.671 -0.631 2.552 1.00 98.44 91 THR A O 1
ATOM 710 N N . ILE A 1 92 ? 1.445 1.587 2.848 1.00 98.31 92 ILE A N 1
ATOM 711 C CA . ILE A 1 92 ? 2.033 2.000 1.574 1.00 98.31 92 ILE A CA 1
ATOM 712 C C . ILE A 1 92 ? 3.300 2.786 1.892 1.00 98.31 92 ILE A C 1
ATOM 714 O O . ILE A 1 92 ? 3.250 3.836 2.530 1.00 98.31 92 ILE A O 1
ATOM 718 N N . THR A 1 93 ? 4.440 2.262 1.456 1.00 98.06 93 THR A N 1
ATOM 719 C CA . THR A 1 93 ? 5.740 2.921 1.590 1.00 98.06 93 THR A CA 1
ATOM 720 C C . THR A 1 93 ? 6.176 3.405 0.221 1.00 98.06 93 THR A C 1
ATOM 722 O O . THR A 1 93 ? 6.326 2.608 -0.702 1.00 98.06 93 THR A O 1
ATOM 725 N N . ARG A 1 94 ? 6.397 4.710 0.087 1.00 96.75 94 ARG A N 1
ATOM 726 C CA . ARG A 1 94 ? 6.947 5.344 -1.111 1.00 96.75 94 ARG A CA 1
ATOM 727 C C . ARG A 1 94 ? 8.345 5.830 -0.779 1.00 96.75 94 ARG A C 1
ATOM 729 O O . ARG A 1 94 ? 8.501 6.723 0.046 1.00 96.75 94 ARG A O 1
ATOM 736 N N . SER A 1 95 ? 9.353 5.219 -1.386 1.00 94.81 95 SER A N 1
ATOM 737 C CA . SER A 1 95 ? 10.760 5.533 -1.142 1.00 94.81 95 SER A CA 1
ATOM 738 C C . SER A 1 95 ? 11.483 5.895 -2.427 1.00 94.81 95 SER A C 1
ATOM 740 O O . SER A 1 95 ? 11.217 5.318 -3.480 1.00 94.81 95 SER A O 1
ATOM 742 N N . VAL A 1 96 ? 12.451 6.802 -2.330 1.00 90.94 96 VAL A N 1
ATOM 743 C CA . VAL A 1 96 ? 13.297 7.178 -3.473 1.00 90.94 96 VAL A CA 1
ATOM 744 C C . VAL A 1 96 ? 14.187 6.003 -3.893 1.00 90.94 96 VAL A C 1
ATOM 746 O O . VAL A 1 96 ? 14.432 5.790 -5.075 1.00 90.94 96 VAL A O 1
ATOM 749 N N . LYS A 1 97 ? 14.643 5.202 -2.920 1.00 89.62 97 LYS A N 1
ATOM 750 C CA . LYS A 1 97 ? 15.587 4.101 -3.147 1.00 89.62 97 LYS A CA 1
ATOM 751 C C . LYS A 1 97 ? 14.933 2.829 -3.691 1.00 89.62 97 LYS A C 1
ATOM 753 O O . LYS A 1 97 ? 15.467 2.219 -4.609 1.00 89.62 97 LYS A O 1
ATOM 758 N N . ASN A 1 98 ? 13.813 2.410 -3.102 1.00 88.25 98 ASN A N 1
ATOM 759 C CA . ASN A 1 98 ? 13.176 1.122 -3.407 1.00 88.25 98 ASN A CA 1
ATOM 760 C C . ASN A 1 98 ? 11.863 1.283 -4.194 1.00 88.25 98 ASN A C 1
ATOM 762 O O . ASN A 1 98 ? 11.235 0.288 -4.554 1.00 88.25 98 ASN A O 1
ATOM 766 N N . GLY A 1 99 ? 11.430 2.522 -4.453 1.00 93.50 99 GLY A N 1
ATOM 767 C CA . GLY A 1 99 ? 10.142 2.821 -5.062 1.00 93.50 99 GLY A CA 1
ATOM 768 C C . GLY A 1 99 ? 8.980 2.543 -4.113 1.00 93.50 99 GLY A C 1
ATOM 769 O O . GLY A 1 99 ? 9.051 2.882 -2.927 1.00 93.50 99 GLY A O 1
ATOM 770 N N . VAL A 1 100 ? 7.905 1.951 -4.635 1.00 96.38 100 VAL A N 1
ATOM 771 C CA . VAL A 1 100 ? 6.670 1.692 -3.885 1.00 96.38 100 VAL A CA 1
ATOM 772 C C . VAL A 1 100 ? 6.615 0.249 -3.382 1.00 96.38 100 VAL A C 1
ATOM 774 O O . VAL A 1 100 ? 6.766 -0.703 -4.151 1.00 96.38 100 VAL A O 1
ATOM 777 N N . GLU A 1 101 ? 6.326 0.088 -2.095 1.00 96.75 101 GLU A N 1
ATOM 778 C CA . GLU A 1 101 ? 5.984 -1.187 -1.468 1.00 96.75 101 GLU A CA 1
ATOM 779 C C . GLU A 1 101 ? 4.606 -1.079 -0.811 1.00 96.75 101 GLU A C 1
ATOM 781 O O . GLU A 1 101 ? 4.303 -0.090 -0.140 1.00 96.75 101 GLU A O 1
ATOM 786 N N . VAL A 1 102 ? 3.765 -2.094 -1.005 1.00 97.38 102 VAL A N 1
ATOM 787 C CA . VAL A 1 102 ? 2.453 -2.192 -0.355 1.00 97.38 102 VAL A CA 1
ATOM 788 C C . VAL A 1 102 ? 2.428 -3.447 0.496 1.00 97.38 102 VAL A C 1
ATOM 790 O O . VAL A 1 102 ? 2.758 -4.526 0.016 1.00 97.38 102 VAL A O 1
ATOM 793 N N . LEU A 1 103 ? 2.001 -3.321 1.744 1.00 96.88 103 LEU A N 1
ATOM 794 C CA . LEU A 1 103 ? 1.845 -4.431 2.670 1.00 96.88 103 LEU A CA 1
ATOM 795 C C . LEU A 1 103 ? 0.404 -4.458 3.177 1.00 96.88 103 LEU A C 1
ATOM 797 O O . LEU A 1 103 ? -0.094 -3.449 3.665 1.00 96.88 103 LEU A O 1
ATOM 801 N N . LEU A 1 104 ? -0.262 -5.606 3.060 1.00 96.25 104 LEU A N 1
ATOM 802 C CA . LEU A 1 104 ? -1.607 -5.852 3.582 1.00 96.25 104 LEU A CA 1
ATOM 803 C C . LEU A 1 104 ? -1.526 -6.886 4.705 1.00 96.25 104 LEU A C 1
ATOM 805 O O . LEU A 1 104 ? -1.033 -7.997 4.504 1.00 96.25 104 LEU A O 1
ATOM 809 N N . LEU A 1 105 ? -2.059 -6.521 5.867 1.00 95.12 105 LEU A N 1
ATOM 810 C CA . LEU A 1 105 ? -2.308 -7.426 6.981 1.00 95.12 105 LEU A CA 1
ATOM 811 C C . LEU A 1 105 ? -3.811 -7.619 7.124 1.00 95.12 105 LEU A C 1
ATOM 813 O O . LEU A 1 105 ? -4.570 -6.653 7.177 1.00 95.12 105 LEU A O 1
ATOM 817 N N . GLU A 1 106 ? -4.246 -8.869 7.220 1.00 93.19 106 GLU A N 1
ATOM 818 C CA . GLU A 1 106 ? -5.621 -9.230 7.549 1.00 93.19 106 GLU A CA 1
ATOM 819 C C . GLU A 1 106 ? -5.583 -10.154 8.774 1.00 93.19 106 GLU A C 1
ATOM 821 O O . GLU A 1 106 ? -4.742 -11.048 8.869 1.00 93.19 106 GLU A O 1
ATOM 826 N N . LYS A 1 107 ? -6.471 -9.936 9.749 1.00 92.12 107 LYS A N 1
ATOM 827 C CA . LYS A 1 107 ? -6.507 -10.733 10.981 1.00 92.12 107 LYS A CA 1
ATOM 828 C C . LYS A 1 107 ? -6.681 -12.222 10.654 1.00 92.12 107 LYS A C 1
ATOM 830 O O . LYS A 1 107 ? -7.658 -12.603 10.014 1.00 92.12 107 LYS A O 1
ATOM 835 N N . GLY A 1 108 ? -5.762 -13.052 11.151 1.00 89.62 108 GLY A N 1
ATOM 836 C CA . GLY A 1 108 ? -5.784 -14.504 10.943 1.00 89.62 108 GLY A CA 1
ATOM 837 C C . GLY A 1 108 ? -5.286 -14.960 9.569 1.00 89.62 108 GLY A C 1
ATOM 838 O O . GLY A 1 108 ? -5.596 -16.080 9.174 1.00 89.62 108 GLY A O 1
ATOM 839 N N . ARG A 1 109 ? -4.563 -14.102 8.838 1.00 90.25 109 ARG A N 1
ATOM 840 C CA . ARG A 1 109 ? -3.916 -14.427 7.562 1.00 90.25 109 ARG A CA 1
ATOM 841 C C . ARG A 1 109 ? -2.455 -14.011 7.567 1.00 90.25 109 ARG A C 1
ATOM 843 O O . ARG A 1 109 ? -2.064 -13.106 8.309 1.00 90.25 109 ARG A O 1
ATOM 850 N N . ASP A 1 110 ? -1.686 -14.641 6.692 1.00 91.00 110 ASP A N 1
ATOM 851 C CA . ASP A 1 110 ? -0.313 -14.238 6.444 1.00 91.00 110 ASP A CA 1
ATOM 852 C C . ASP A 1 110 ? -0.261 -12.914 5.684 1.00 91.00 110 ASP A C 1
ATOM 854 O O . ASP A 1 110 ? -1.141 -12.567 4.889 1.00 91.00 110 ASP A O 1
ATOM 858 N N . LYS A 1 111 ? 0.795 -12.143 5.945 1.00 92.44 111 LYS A N 1
ATOM 859 C CA . LYS A 1 111 ? 0.989 -10.842 5.305 1.00 92.44 111 LYS A CA 1
ATOM 860 C C . LYS A 1 111 ? 1.113 -10.996 3.791 1.00 92.44 111 LYS A C 1
ATOM 862 O O . LYS A 1 111 ? 1.772 -11.918 3.310 1.00 92.44 111 LYS A O 1
ATOM 867 N N . LEU A 1 112 ? 0.551 -10.043 3.056 1.00 94.38 112 LEU A N 1
ATOM 868 C CA . LEU A 1 112 ? 0.761 -9.906 1.617 1.00 94.38 112 LEU A CA 1
ATOM 869 C C . LEU A 1 112 ? 1.628 -8.690 1.339 1.00 94.38 112 LEU A C 1
ATOM 871 O O . LEU A 1 112 ? 1.388 -7.620 1.894 1.00 94.38 112 LEU A O 1
ATOM 875 N N . VAL A 1 113 ? 2.633 -8.863 0.482 1.00 95.50 113 VAL A N 1
ATOM 876 C CA . VAL A 1 113 ? 3.612 -7.824 0.154 1.00 95.50 113 VAL A CA 1
ATOM 877 C C . VAL A 1 113 ? 3.684 -7.662 -1.355 1.00 95.50 113 VAL A C 1
ATOM 879 O O . VAL A 1 113 ? 3.916 -8.626 -2.071 1.00 95.50 113 VAL A O 1
ATOM 882 N N . TRP A 1 114 ? 3.522 -6.440 -1.846 1.00 95.81 114 TRP A N 1
ATOM 883 C CA . TRP A 1 114 ? 3.756 -6.072 -3.235 1.00 95.81 114 TRP A CA 1
ATOM 884 C C . TRP A 1 114 ? 5.001 -5.194 -3.320 1.00 95.81 114 TRP A C 1
ATOM 886 O O . TRP A 1 114 ? 4.971 -4.037 -2.900 1.00 95.81 114 TRP A O 1
ATOM 896 N N . LYS A 1 115 ? 6.073 -5.712 -3.925 1.00 94.81 115 LYS A N 1
ATOM 897 C CA . LYS A 1 115 ? 7.268 -4.925 -4.263 1.00 94.81 115 LYS A CA 1
ATOM 898 C C . LYS A 1 115 ? 7.110 -4.325 -5.654 1.00 94.81 115 LYS A C 1
ATOM 900 O O . LYS A 1 115 ? 7.504 -4.928 -6.656 1.00 94.81 115 LYS A O 1
ATOM 905 N N . LEU A 1 116 ? 6.479 -3.155 -5.726 1.00 94.25 116 LEU A N 1
ATOM 906 C CA . LEU A 1 116 ? 6.119 -2.509 -6.992 1.00 94.25 116 LEU A CA 1
ATOM 907 C C . LEU A 1 116 ? 7.323 -1.857 -7.678 1.00 94.25 116 LEU A C 1
ATOM 909 O O . LEU A 1 116 ? 7.359 -1.806 -8.904 1.00 94.25 116 LEU A O 1
ATOM 913 N N . GLY A 1 117 ? 8.333 -1.458 -6.904 1.00 91.50 117 GLY A N 1
ATOM 914 C CA . GLY A 1 117 ? 9.539 -0.823 -7.428 1.00 91.50 117 GLY A CA 1
ATOM 915 C C . GLY A 1 117 ? 9.309 0.640 -7.798 1.00 91.50 117 GLY A C 1
ATOM 916 O O . GLY A 1 117 ? 8.302 1.242 -7.411 1.00 91.50 117 GLY A O 1
ATOM 917 N N . SER A 1 118 ? 10.283 1.232 -8.483 1.00 87.81 118 SER A N 1
ATOM 918 C CA . SER A 1 118 ? 10.251 2.635 -8.885 1.00 87.81 118 SER A CA 1
ATOM 919 C C . SER A 1 118 ? 9.511 2.851 -10.203 1.00 87.81 118 SER A C 1
ATOM 921 O O . SER A 1 118 ? 9.597 2.052 -11.135 1.00 87.81 118 SER A O 1
ATOM 923 N N . CYS A 1 119 ? 8.813 3.978 -10.216 1.00 75.81 119 CYS A N 1
ATOM 924 C CA . CYS A 1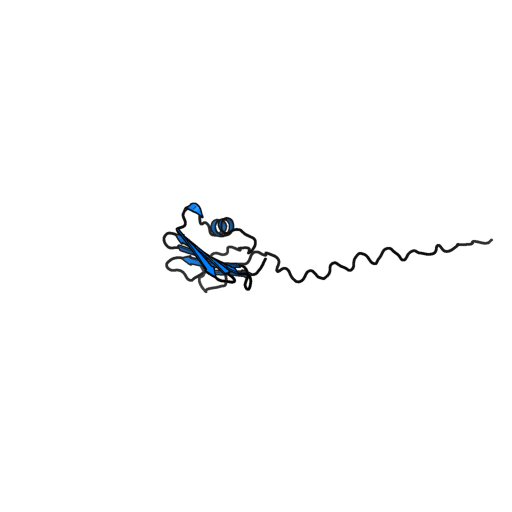 119 ? 8.269 4.732 -11.329 1.00 75.81 119 CYS A CA 1
ATOM 925 C C . CYS A 1 119 ? 8.470 6.211 -10.958 1.00 75.81 119 CYS A C 1
ATOM 927 O O . CYS A 1 119 ? 8.609 7.018 -11.889 1.00 75.81 119 CYS A O 1
#

Foldseek 3Di:
DDDDDDDDPDPPDDPPPPPPPPPPPCPVPQDFQAWDDDPDPPGDRQTHGLPDDPQVVCVSVVHHQVQFDWDWDDDPFWIWIWTDDDQKIWIWIAGPVQGIKIWIGGHPDDITIDSNGHD

Radius of gyration: 25.82 Å; chains: 1; bounding box: 38×34×92 Å

Organism: NCBI:txid47229

Sequence (119 aa):
MTIRFSMLPGLAAGLLCLASLMHAGVVAACERRYPEANGDDRTRHVALSARWPDAQILQNLRLQIDRAEVRQSESKDALKTEYGYFGRSVTITRSVKNGVEVLLLEKGRDKLVWKLGSC

pLDDT: mean 81.83, std 19.99, range [36.91, 98.44]